Protein AF-A0A7S1WL54-F1 (afdb_monomer_lite)

pLDDT: mean 82.63, std 11.6, range [37.16, 94.81]

Secondary structure (DSSP, 8-state):
-B-SSTTEEEEGGGTEEEEEEEETTEEEEEEEEGGGG--TTT--HHHHHHHHHHHHHHHHHHHHHTT-S--TT-S---SSTTEEEEGGGTEEEEEEE-TTS-EEEEEEEPPPP----

Sequence (117 aa):
KQSGVPNVSWSIGMNCWKVRWQESAAERSRQFIVHRYMEPGGKSYEEADAAALRDAIAFRTSLAREGKLKEAGSGPRSLCKGVDWHSQKKAWRVQVRLHDGKQRTFGTFRPLDDSSE

Organism: Alexandrium catenella (NCBI:txid2925)

Foldseek 3Di:
DDLPDPQWDQDPVQRWIKGWWADPNDIDIDTQRLVVQPDVPDDDSVRSSVVRSVVSVVVVVVCVVVVRHDPPQPADDDPDPQWHQDVVVCWIWGWDQDPVRDIDTPDTGHPPPPPDD

Radius of gyration: 19.45 Å; chains: 1; bounding box: 52×25×52 Å

Structure (mmCIF, N/CA/C/O backbone):
data_AF-A0A7S1WL54-F1
#
_entry.id   AF-A0A7S1WL54-F1
#
loop_
_ato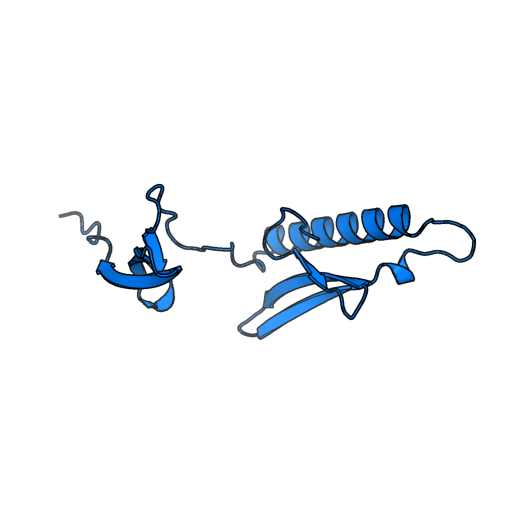m_site.group_PDB
_atom_site.id
_atom_site.type_symbol
_atom_site.label_atom_id
_atom_site.label_alt_id
_atom_site.label_comp_id
_atom_site.label_asym_id
_atom_site.label_entity_id
_atom_site.label_seq_id
_atom_site.pdbx_PDB_ins_code
_atom_site.Cartn_x
_atom_site.Cartn_y
_atom_site.Cartn_z
_atom_site.occupancy
_atom_site.B_iso_or_equiv
_atom_site.auth_seq_id
_atom_site.auth_comp_id
_atom_site.auth_asym_id
_atom_site.auth_atom_id
_atom_site.pdbx_PDB_model_num
ATOM 1 N N . LYS A 1 1 ? -3.272 0.679 -11.994 1.00 79.69 1 LYS A N 1
ATOM 2 C CA . LYS A 1 1 ? -2.562 -0.594 -11.730 1.00 79.69 1 LYS A CA 1
ATOM 3 C C . LYS A 1 1 ? -2.877 -1.051 -10.312 1.00 79.69 1 LYS A C 1
ATOM 5 O O . LYS A 1 1 ? -2.829 -0.220 -9.409 1.00 79.69 1 LYS A O 1
ATOM 10 N N . GLN A 1 2 ? -3.271 -2.308 -10.124 1.00 77.50 2 GLN A N 1
ATOM 11 C CA . GLN A 1 2 ? -3.638 -2.859 -8.816 1.00 77.50 2 GLN A CA 1
ATOM 12 C C . GLN A 1 2 ? -2.677 -3.997 -8.468 1.00 77.50 2 GLN A C 1
ATOM 14 O O . GLN A 1 2 ? -2.343 -4.794 -9.334 1.00 77.50 2 GLN A O 1
ATOM 19 N N . SER A 1 3 ? -2.215 -4.039 -7.219 1.00 80.38 3 SER A N 1
ATOM 20 C CA . SER A 1 3 ? -1.320 -5.090 -6.708 1.00 80.38 3 SER A CA 1
ATOM 21 C C . SER A 1 3 ? -2.076 -6.345 -6.260 1.00 80.38 3 SER A C 1
ATOM 23 O O . SER A 1 3 ? -1.462 -7.385 -6.068 1.00 80.38 3 SER A O 1
ATOM 25 N N . GLY A 1 4 ? -3.382 -6.229 -5.984 1.00 80.75 4 GLY A N 1
ATOM 26 C CA . GLY A 1 4 ? -4.155 -7.250 -5.266 1.00 80.75 4 GLY A CA 1
ATOM 27 C C . GLY A 1 4 ? -3.784 -7.397 -3.780 1.00 80.75 4 GLY A C 1
ATOM 28 O O . GLY A 1 4 ? -4.457 -8.125 -3.056 1.00 80.75 4 GLY A O 1
ATOM 29 N N . VAL A 1 5 ? -2.758 -6.684 -3.297 1.00 81.19 5 VAL A N 1
ATOM 30 C CA . VAL A 1 5 ? -2.236 -6.800 -1.930 1.00 81.19 5 VAL A CA 1
ATOM 31 C C . VAL A 1 5 ? -2.637 -5.571 -1.107 1.00 81.19 5 VAL A C 1
ATOM 33 O O . VAL A 1 5 ? -2.319 -4.440 -1.493 1.00 81.19 5 VAL A O 1
ATOM 36 N N . PRO A 1 6 ? -3.297 -5.753 0.055 1.00 80.81 6 PRO A N 1
ATOM 37 C CA . PRO A 1 6 ? -3.634 -4.651 0.946 1.00 80.81 6 PRO A CA 1
ATOM 38 C C . PRO A 1 6 ? -2.402 -3.832 1.326 1.00 80.81 6 PRO A C 1
ATOM 40 O O . PRO A 1 6 ? -1.332 -4.382 1.592 1.00 80.81 6 PRO A O 1
ATOM 43 N N . ASN A 1 7 ? -2.585 -2.514 1.399 1.00 85.50 7 ASN A N 1
ATOM 44 C CA . ASN A 1 7 ? -1.552 -1.537 1.744 1.00 85.50 7 ASN A CA 1
ATOM 45 C C . ASN A 1 7 ? -0.417 -1.379 0.714 1.00 85.50 7 ASN A C 1
ATOM 47 O O . ASN A 1 7 ? 0.519 -0.628 0.979 1.00 85.50 7 ASN A O 1
ATOM 51 N N . VAL A 1 8 ? -0.519 -2.012 -0.463 1.00 91.06 8 VAL A N 1
ATOM 52 C CA . VAL A 1 8 ? 0.392 -1.824 -1.603 1.00 91.06 8 VAL A CA 1
ATOM 53 C C . VAL A 1 8 ? -0.380 -1.200 -2.763 1.00 91.06 8 VAL A C 1
ATOM 55 O O . VAL A 1 8 ? -1.314 -1.798 -3.287 1.00 91.06 8 VAL A O 1
ATOM 58 N N . SER A 1 9 ? 0.003 -0.002 -3.197 1.00 92.00 9 SER A N 1
ATOM 59 C CA . SER A 1 9 ? -0.697 0.745 -4.253 1.00 92.00 9 SER A CA 1
ATOM 60 C C . SER A 1 9 ? 0.271 1.295 -5.292 1.00 92.00 9 SER A C 1
ATOM 62 O O . SER A 1 9 ? 1.371 1.711 -4.935 1.00 92.00 9 SER A O 1
ATOM 64 N N . TRP A 1 10 ? -0.148 1.363 -6.553 1.00 92.69 10 TRP A N 1
ATOM 65 C CA . TRP A 1 10 ? 0.618 2.040 -7.597 1.00 92.69 10 TRP A CA 1
ATOM 66 C C . TRP A 1 10 ? 0.428 3.559 -7.533 1.00 92.69 10 TRP A C 1
ATOM 68 O O . TRP A 1 10 ? -0.704 4.043 -7.476 1.00 92.69 10 TRP A O 1
ATOM 78 N N . SER A 1 11 ? 1.527 4.308 -7.580 1.00 91.44 11 SER A N 1
ATOM 79 C CA . SER A 1 11 ? 1.546 5.766 -7.688 1.00 91.44 11 SER A CA 1
ATOM 80 C C . SER A 1 11 ? 1.911 6.169 -9.113 1.00 91.44 11 SER A C 1
ATOM 82 O O . SER A 1 11 ? 3.058 6.010 -9.529 1.00 91.44 11 SER A O 1
ATOM 84 N N . ILE A 1 12 ? 0.938 6.712 -9.851 1.00 87.75 12 ILE A N 1
ATOM 85 C CA . ILE A 1 12 ? 1.110 7.093 -11.262 1.00 87.75 12 ILE A CA 1
ATOM 86 C C . ILE A 1 12 ? 2.150 8.211 -11.398 1.00 87.75 12 ILE A C 1
ATOM 88 O O . ILE A 1 12 ? 3.090 8.074 -12.169 1.00 87.75 12 ILE A O 1
ATOM 92 N N . GLY A 1 13 ? 2.039 9.280 -10.601 1.00 88.12 13 GLY A N 1
ATOM 93 C CA . GLY A 1 13 ? 2.916 10.452 -10.732 1.00 88.12 13 GLY A CA 1
ATOM 94 C C . GLY A 1 13 ? 4.398 10.188 -10.445 1.00 88.12 13 GLY A C 1
ATOM 95 O O . GLY A 1 13 ? 5.241 10.973 -10.855 1.00 88.12 13 GLY A O 1
ATOM 96 N N . MET A 1 14 ? 4.727 9.090 -9.758 1.00 84.31 14 MET A N 1
ATOM 97 C CA . MET A 1 14 ? 6.112 8.720 -9.429 1.00 84.31 14 MET A CA 1
ATOM 98 C C . MET A 1 14 ? 6.553 7.407 -10.087 1.00 84.31 14 MET A C 1
ATOM 100 O O . MET A 1 14 ? 7.665 6.955 -9.823 1.00 84.31 14 MET A O 1
ATOM 104 N N . ASN A 1 15 ? 5.685 6.772 -10.886 1.00 91.50 15 ASN A N 1
ATOM 105 C CA . ASN A 1 15 ? 5.892 5.434 -11.449 1.00 91.50 15 ASN A CA 1
ATOM 106 C C . ASN A 1 15 ? 6.479 4.445 -10.426 1.00 91.50 15 ASN A C 1
ATOM 108 O O . ASN A 1 15 ? 7.543 3.854 -10.630 1.00 91.50 15 ASN A O 1
ATOM 112 N N . CYS A 1 16 ? 5.816 4.322 -9.273 1.00 94.06 16 CYS A N 1
ATOM 113 C CA . CYS A 1 16 ? 6.322 3.524 -8.163 1.00 94.06 16 CYS A CA 1
ATOM 114 C C . CYS A 1 16 ? 5.235 2.721 -7.454 1.00 94.06 16 CYS A C 1
ATOM 116 O O . CYS A 1 16 ? 4.075 3.134 -7.360 1.00 94.06 16 CYS A O 1
ATOM 118 N N . TRP A 1 17 ? 5.639 1.591 -6.879 1.00 94.44 17 TRP A N 1
ATOM 119 C CA . TRP A 1 17 ? 4.831 0.887 -5.893 1.00 94.44 17 TRP A CA 1
ATOM 120 C C . TRP A 1 17 ? 5.029 1.539 -4.528 1.00 94.44 17 TRP A C 1
ATOM 122 O O . TRP A 1 17 ? 6.151 1.783 -4.091 1.00 94.44 17 TRP A O 1
ATOM 132 N N . LYS 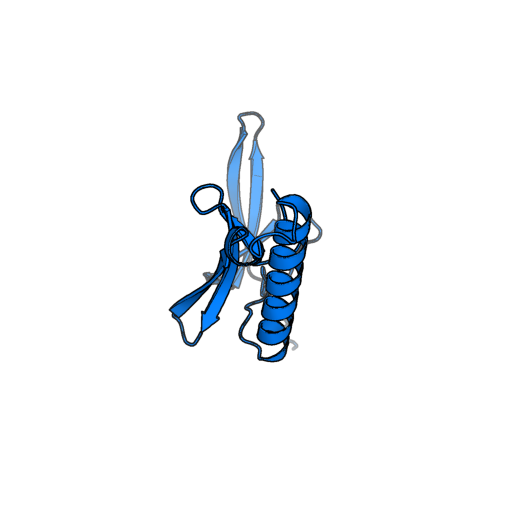A 1 18 ? 3.932 1.852 -3.844 1.00 93.62 18 LYS A N 1
ATOM 133 C CA . LYS A 1 18 ? 3.931 2.479 -2.523 1.00 93.62 18 LYS A CA 1
ATOM 134 C C . LYS A 1 18 ? 3.320 1.523 -1.513 1.00 93.62 18 LYS A C 1
ATOM 136 O O . LYS A 1 18 ? 2.173 1.113 -1.678 1.00 93.62 18 LYS A O 1
ATOM 141 N N . VAL A 1 19 ? 4.067 1.235 -0.452 1.00 93.50 19 VAL A N 1
ATOM 142 C CA . VAL A 1 19 ? 3.588 0.507 0.727 1.00 93.50 19 VAL A CA 1
ATOM 143 C C . VAL A 1 19 ? 3.300 1.520 1.829 1.00 93.50 19 VAL A C 1
ATOM 145 O O . VAL A 1 19 ? 4.139 2.387 2.079 1.00 93.50 19 VAL A O 1
ATOM 148 N N . ARG A 1 20 ? 2.130 1.450 2.470 1.00 90.94 20 ARG A N 1
ATOM 149 C CA . ARG A 1 20 ? 1.761 2.310 3.613 1.00 90.94 20 ARG A CA 1
ATOM 150 C C . ARG A 1 20 ? 1.561 1.474 4.871 1.00 90.94 20 ARG A C 1
ATOM 152 O O . ARG A 1 20 ? 1.032 0.372 4.790 1.00 90.94 20 ARG A O 1
ATOM 159 N N . TRP A 1 21 ? 1.971 1.985 6.024 1.00 90.31 21 TRP A N 1
ATOM 160 C CA . TRP A 1 21 ? 1.757 1.325 7.314 1.00 90.31 21 TRP A CA 1
ATOM 161 C C . TRP A 1 21 ? 1.641 2.346 8.444 1.00 90.31 21 TRP A C 1
ATOM 163 O O . TRP A 1 21 ? 1.892 3.533 8.240 1.00 90.31 21 TRP A O 1
ATOM 173 N N . GLN A 1 22 ? 1.238 1.887 9.628 1.00 85.31 22 GLN A N 1
ATOM 174 C CA . GLN A 1 22 ? 1.209 2.714 10.830 1.00 85.31 22 GLN A CA 1
ATOM 175 C C . GLN A 1 22 ? 2.355 2.310 11.753 1.00 85.31 22 GLN A C 1
ATOM 177 O O . GLN A 1 22 ? 2.576 1.132 12.006 1.00 85.31 22 GLN A O 1
ATOM 182 N N . GLU A 1 23 ? 3.074 3.294 12.269 1.00 84.88 23 GLU A N 1
ATOM 183 C CA . GLU A 1 23 ? 4.133 3.106 13.253 1.00 84.88 23 GLU A CA 1
ATOM 184 C C . GLU A 1 23 ? 3.899 4.110 14.379 1.00 84.88 23 GLU A C 1
ATOM 186 O O . GLU A 1 23 ? 3.943 5.315 14.143 1.00 84.88 23 GLU A O 1
ATOM 191 N N . SER A 1 24 ? 3.577 3.622 15.582 1.00 73.81 24 SER A N 1
ATOM 192 C CA . SER A 1 24 ? 3.404 4.439 16.797 1.00 73.81 24 SER A CA 1
ATOM 193 C C . SER A 1 24 ? 2.588 5.728 16.583 1.00 73.81 24 SER A C 1
ATOM 195 O O . SER A 1 24 ? 3.029 6.816 16.933 1.00 73.81 24 SER A O 1
ATOM 197 N N . ALA A 1 25 ? 1.401 5.592 15.978 1.00 76.81 25 ALA A N 1
ATOM 198 C CA . ALA A 1 25 ? 0.459 6.665 15.612 1.00 76.81 25 ALA A CA 1
ATOM 199 C C . ALA A 1 25 ? 0.813 7.542 14.390 1.00 76.81 25 ALA A C 1
ATOM 201 O O . ALA A 1 25 ? -0.037 8.313 13.947 1.00 76.81 25 ALA A O 1
ATOM 202 N N . ALA A 1 26 ? 1.986 7.380 13.775 1.00 83.00 26 ALA A N 1
ATOM 203 C CA . ALA A 1 26 ? 2.323 8.032 12.511 1.00 83.00 26 ALA A CA 1
ATOM 204 C C . ALA A 1 26 ? 2.021 7.121 11.308 1.00 83.00 26 ALA A C 1
ATOM 206 O O . ALA A 1 26 ? 2.344 5.930 11.315 1.00 83.00 26 ALA A O 1
ATOM 207 N N . GLU A 1 27 ? 1.431 7.674 10.242 1.00 87.50 27 GLU A N 1
ATOM 208 C CA . GLU A 1 27 ? 1.416 6.992 8.943 1.00 87.50 27 GLU A CA 1
ATOM 209 C C . GLU A 1 27 ? 2.816 7.074 8.328 1.00 87.50 27 GLU A C 1
ATOM 211 O O . GLU A 1 27 ? 3.402 8.148 8.175 1.00 87.50 27 GLU A O 1
ATOM 216 N N . ARG A 1 28 ? 3.352 5.919 7.952 1.00 92.06 28 ARG A N 1
ATOM 217 C CA . ARG A 1 28 ? 4.609 5.784 7.231 1.00 92.06 28 ARG A CA 1
ATOM 218 C C . ARG A 1 28 ? 4.344 5.224 5.848 1.00 92.06 28 ARG A C 1
ATOM 220 O O . ARG A 1 28 ? 3.357 4.532 5.592 1.00 92.06 28 ARG A O 1
ATOM 227 N N . SER A 1 29 ? 5.250 5.529 4.929 1.00 92.50 29 SER A N 1
ATOM 228 C CA . SER A 1 29 ? 5.202 4.927 3.608 1.00 92.50 29 SER A CA 1
ATOM 229 C C . SER A 1 29 ? 6.581 4.749 3.007 1.00 92.50 29 SER A C 1
ATOM 231 O O . SER A 1 29 ? 7.494 5.523 3.288 1.00 92.50 29 SER A O 1
ATOM 233 N N . ARG A 1 30 ? 6.710 3.734 2.157 1.00 94.00 30 ARG A N 1
ATOM 234 C CA . ARG A 1 30 ? 7.930 3.404 1.426 1.00 94.00 30 ARG A CA 1
ATOM 235 C C . ARG A 1 30 ? 7.594 3.261 -0.043 1.00 94.00 30 ARG A C 1
ATOM 237 O O . ARG A 1 30 ? 6.551 2.708 -0.393 1.00 94.00 30 ARG A O 1
ATOM 244 N N . GLN A 1 31 ? 8.472 3.794 -0.878 1.00 94.81 31 GLN A N 1
ATOM 245 C CA . GLN A 1 31 ? 8.312 3.822 -2.322 1.00 94.81 31 GLN A CA 1
ATOM 246 C C . GLN A 1 31 ? 9.356 2.923 -2.979 1.00 94.81 31 GLN A C 1
ATOM 248 O O . GLN A 1 31 ? 10.532 2.956 -2.618 1.00 94.81 31 GLN A O 1
ATOM 253 N N . PHE A 1 32 ? 8.903 2.166 -3.966 1.00 93.81 32 PHE A N 1
ATOM 254 C CA . PHE A 1 32 ? 9.678 1.255 -4.794 1.00 93.81 32 PHE A CA 1
ATOM 255 C C . PHE A 1 32 ? 9.559 1.772 -6.229 1.00 93.81 32 PHE A C 1
ATOM 257 O O . PHE A 1 32 ? 8.612 1.458 -6.952 1.00 93.81 32 PHE A O 1
ATOM 264 N N . ILE A 1 33 ? 10.444 2.709 -6.577 1.00 93.56 33 ILE A N 1
ATOM 265 C CA . ILE A 1 33 ? 10.422 3.447 -7.848 1.00 93.56 33 ILE A CA 1
ATOM 266 C C . ILE A 1 33 ? 10.955 2.540 -8.947 1.00 93.56 33 ILE A C 1
ATOM 268 O O . ILE A 1 33 ? 12.109 2.135 -8.864 1.00 93.56 33 ILE A O 1
ATOM 272 N N . VAL A 1 34 ? 10.153 2.268 -9.981 1.00 91.94 34 VAL A N 1
ATOM 273 C CA . VAL A 1 34 ? 10.496 1.305 -11.045 1.00 91.94 34 VAL A CA 1
ATOM 274 C C . VAL A 1 34 ? 11.826 1.640 -11.712 1.00 91.94 34 VAL A C 1
ATOM 276 O O . VAL A 1 34 ? 12.653 0.762 -11.909 1.00 91.94 34 VAL A O 1
ATOM 279 N N . HIS A 1 35 ? 12.103 2.922 -11.946 1.00 88.75 35 HIS A N 1
ATOM 280 C CA . HIS A 1 35 ? 13.368 3.350 -12.543 1.00 88.75 35 HIS A CA 1
ATOM 281 C C . HIS A 1 35 ? 14.604 2.959 -11.709 1.00 88.75 35 HIS A C 1
ATOM 283 O O . HIS A 1 35 ? 15.679 2.769 -12.264 1.00 88.75 35 HIS A O 1
ATOM 289 N N . ARG A 1 36 ? 14.491 2.794 -10.381 1.00 88.94 36 ARG A N 1
ATOM 290 C CA . ARG A 1 36 ? 15.620 2.312 -9.557 1.00 88.94 36 ARG A CA 1
ATOM 291 C C . ARG A 1 36 ? 15.944 0.836 -9.793 1.00 88.94 36 ARG A C 1
AT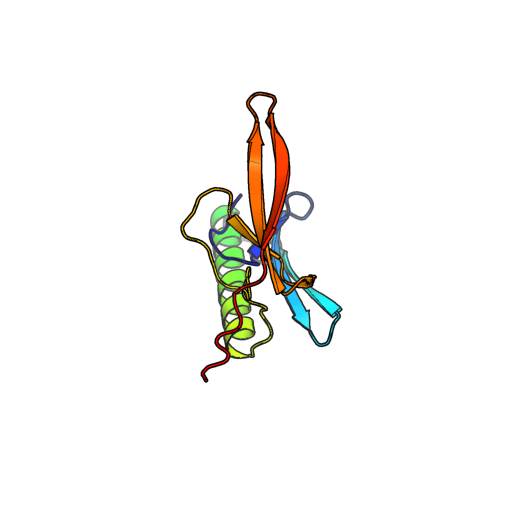OM 293 O O . ARG A 1 36 ? 17.025 0.398 -9.428 1.00 88.94 36 ARG A O 1
ATOM 300 N N . TYR A 1 37 ? 15.012 0.099 -10.388 1.00 86.69 37 TYR A N 1
ATOM 301 C CA . TYR A 1 37 ? 15.169 -1.299 -10.779 1.00 86.69 37 TYR A CA 1
ATOM 302 C C . TYR A 1 37 ? 15.586 -1.451 -12.247 1.00 86.69 37 TYR A C 1
ATOM 304 O O . TYR A 1 37 ? 15.898 -2.560 -12.678 1.00 86.69 37 TYR A O 1
ATOM 312 N N . MET A 1 38 ? 15.603 -0.355 -13.010 1.00 88.00 38 MET A N 1
ATOM 313 C CA . MET A 1 38 ? 16.142 -0.319 -14.365 1.00 88.00 38 MET A CA 1
ATOM 314 C C . MET A 1 38 ? 17.656 -0.120 -14.258 1.00 88.00 38 MET A C 1
ATOM 316 O O . MET A 1 38 ? 18.149 1.001 -14.160 1.00 88.00 38 MET A O 1
ATOM 320 N N . GLU A 1 39 ? 18.395 -1.224 -14.190 1.00 76.12 39 GLU A N 1
ATOM 321 C CA . GLU A 1 39 ? 19.859 -1.194 -14.252 1.00 76.12 39 GLU A CA 1
ATOM 322 C C . GLU A 1 39 ? 20.320 -0.666 -15.624 1.00 76.12 39 GLU A C 1
ATOM 324 O O . GLU A 1 39 ? 19.688 -0.998 -16.636 1.00 76.12 39 GLU A O 1
ATOM 329 N N . PRO A 1 40 ? 21.415 0.120 -15.699 1.00 66.75 40 PRO A N 1
ATOM 330 C CA . PRO A 1 40 ? 21.951 0.588 -16.973 1.00 66.75 40 PRO A CA 1
ATOM 331 C C . PRO A 1 40 ? 22.350 -0.612 -17.846 1.00 66.75 40 PRO A C 1
ATOM 333 O O . PRO A 1 40 ? 23.339 -1.285 -17.571 1.00 66.75 40 PRO A O 1
ATOM 336 N N . GLY A 1 41 ? 21.556 -0.887 -18.885 1.00 69.31 41 GLY A N 1
ATOM 337 C CA . GLY A 1 41 ? 21.816 -1.936 -19.879 1.00 69.31 41 GLY A CA 1
ATOM 338 C C . GLY A 1 41 ? 21.178 -3.307 -19.622 1.00 69.31 41 GLY A C 1
ATOM 339 O O . GLY A 1 41 ? 21.470 -4.227 -20.378 1.00 69.31 41 GLY A O 1
ATOM 340 N N . GLY A 1 42 ? 20.333 -3.471 -18.595 1.00 70.50 42 GLY A N 1
ATOM 341 C CA . GLY A 1 42 ? 19.883 -4.807 -18.173 1.00 70.50 42 GLY A CA 1
ATOM 342 C C . GLY A 1 42 ? 18.387 -5.083 -18.291 1.00 70.50 42 GLY A C 1
ATOM 343 O O . GLY A 1 42 ? 17.981 -6.019 -18.970 1.00 70.50 42 GLY A O 1
ATOM 344 N N . LYS A 1 43 ? 17.555 -4.309 -17.589 1.00 75.44 43 LYS A N 1
ATOM 345 C CA . LYS A 1 43 ? 16.147 -4.676 -17.365 1.00 75.44 43 LYS A CA 1
ATOM 346 C C . LYS A 1 43 ? 15.205 -3.792 -18.164 1.00 75.44 43 LYS A C 1
ATOM 348 O O . LYS A 1 43 ? 15.273 -2.563 -18.088 1.00 75.44 43 LYS A O 1
ATOM 353 N N . SER A 1 44 ? 14.293 -4.432 -18.887 1.00 87.62 44 SER A N 1
ATOM 354 C CA . SER A 1 44 ? 13.143 -3.761 -19.482 1.00 87.62 44 SER A CA 1
ATOM 355 C C . SER A 1 44 ? 12.280 -3.116 -18.392 1.00 87.62 44 SER A C 1
ATOM 357 O O . SER A 1 44 ? 12.329 -3.482 -17.213 1.00 87.62 44 SER A O 1
ATOM 359 N N . TYR A 1 45 ? 11.458 -2.141 -18.779 1.00 87.94 45 TYR A N 1
ATOM 360 C CA . TYR A 1 45 ? 10.538 -1.488 -17.846 1.00 87.94 45 TYR A CA 1
ATOM 361 C C . TYR A 1 45 ? 9.620 -2.498 -17.138 1.00 87.94 45 TYR A C 1
ATOM 363 O O . TYR A 1 45 ? 9.356 -2.363 -15.946 1.00 87.94 45 TYR A O 1
ATOM 371 N N . GLU A 1 46 ? 9.156 -3.520 -17.859 1.00 89.62 46 GLU A N 1
ATOM 372 C CA . GLU A 1 46 ? 8.266 -4.549 -17.322 1.00 89.62 46 GLU A CA 1
ATOM 373 C C . GLU A 1 46 ? 8.960 -5.412 -16.260 1.00 89.62 46 GLU A C 1
ATOM 375 O O . GLU A 1 46 ? 8.406 -5.643 -15.186 1.00 89.62 46 GLU A O 1
ATOM 380 N N . GLU A 1 47 ? 10.212 -5.807 -16.495 1.00 90.44 47 GLU A N 1
ATOM 381 C CA . GLU A 1 47 ? 11.006 -6.550 -15.512 1.00 90.44 47 GLU A CA 1
ATOM 382 C C . GLU A 1 47 ? 11.316 -5.711 -14.271 1.00 90.44 47 GLU A C 1
ATOM 384 O O . GLU A 1 47 ? 11.235 -6.206 -13.143 1.00 90.44 47 GLU A O 1
ATOM 389 N N . ALA A 1 48 ? 11.649 -4.435 -14.470 1.00 91.56 48 ALA A N 1
ATOM 390 C CA . ALA A 1 48 ? 11.896 -3.495 -13.388 1.00 91.56 48 ALA A CA 1
ATOM 391 C C . ALA A 1 48 ? 10.631 -3.254 -12.551 1.00 91.56 48 ALA A C 1
ATOM 393 O O . ALA A 1 48 ? 10.693 -3.185 -11.322 1.00 91.56 48 ALA A O 1
ATOM 394 N N . ASP A 1 49 ? 9.467 -3.178 -13.193 1.00 91.50 49 ASP A N 1
ATOM 395 C CA . ASP A 1 49 ? 8.185 -3.053 -12.515 1.00 91.50 49 ASP A CA 1
ATOM 396 C C . ASP A 1 49 ? 7.813 -4.314 -11.727 1.00 91.50 49 ASP A C 1
ATOM 398 O O . ASP A 1 49 ? 7.423 -4.213 -10.560 1.00 91.50 49 ASP A O 1
ATOM 402 N N . ALA A 1 50 ? 7.985 -5.495 -12.321 1.00 91.12 50 ALA A N 1
ATOM 403 C CA . ALA A 1 50 ? 7.756 -6.764 -11.642 1.00 91.12 50 ALA A CA 1
ATOM 404 C C . ALA A 1 50 ? 8.713 -6.948 -10.452 1.00 91.12 50 ALA A C 1
ATOM 406 O O . ALA A 1 50 ? 8.316 -7.456 -9.401 1.00 91.12 50 ALA A O 1
ATOM 407 N N . ALA A 1 51 ? 9.973 -6.517 -10.577 1.00 92.50 51 ALA A N 1
ATOM 408 C CA . ALA A 1 51 ? 10.933 -6.498 -9.473 1.00 92.50 51 ALA A CA 1
ATOM 409 C C . ALA A 1 51 ? 10.496 -5.537 -8.356 1.00 92.50 51 ALA A C 1
ATOM 411 O O . ALA A 1 51 ? 10.422 -5.942 -7.196 1.00 92.50 51 ALA A O 1
ATOM 412 N N . ALA A 1 52 ? 10.107 -4.309 -8.704 1.00 93.94 52 ALA A N 1
ATOM 413 C CA . ALA A 1 52 ? 9.619 -3.326 -7.742 1.00 93.94 52 ALA A CA 1
ATOM 414 C C . ALA A 1 52 ? 8.355 -3.804 -7.002 1.00 93.94 52 ALA A C 1
ATOM 416 O O . ALA A 1 52 ? 8.220 -3.578 -5.797 1.00 93.94 52 ALA A O 1
ATOM 417 N N . LEU A 1 53 ? 7.436 -4.490 -7.694 1.00 93.38 53 LEU A N 1
ATOM 418 C CA . LEU A 1 53 ? 6.249 -5.081 -7.076 1.00 93.38 53 LEU A CA 1
ATOM 419 C C . LEU A 1 53 ? 6.620 -6.206 -6.102 1.00 93.38 53 LEU A C 1
ATOM 421 O O . LEU A 1 53 ? 6.099 -6.237 -4.986 1.00 93.38 53 LEU A O 1
ATOM 425 N N . ARG A 1 54 ? 7.525 -7.113 -6.496 1.00 93.31 54 ARG A N 1
ATOM 426 C CA . ARG A 1 54 ? 7.992 -8.209 -5.631 1.00 93.31 54 ARG A CA 1
ATOM 427 C C . ARG A 1 54 ? 8.616 -7.678 -4.343 1.00 93.31 54 ARG A C 1
ATOM 429 O O . ARG A 1 54 ? 8.230 -8.125 -3.264 1.00 93.31 54 ARG A O 1
ATOM 436 N N . ASP A 1 55 ? 9.483 -6.676 -4.441 1.00 94.06 55 ASP A N 1
ATOM 437 C CA . ASP A 1 55 ? 10.108 -6.047 -3.275 1.00 94.06 55 ASP A CA 1
ATOM 438 C C . ASP A 1 55 ? 9.088 -5.343 -2.375 1.00 94.06 55 ASP A C 1
ATOM 440 O O . ASP A 1 55 ? 9.144 -5.463 -1.149 1.00 94.06 55 ASP A O 1
ATOM 444 N N . ALA A 1 56 ? 8.108 -4.652 -2.965 1.00 93.88 56 ALA A N 1
ATOM 445 C CA . ALA A 1 56 ? 7.030 -4.025 -2.209 1.00 93.88 56 ALA A CA 1
ATOM 446 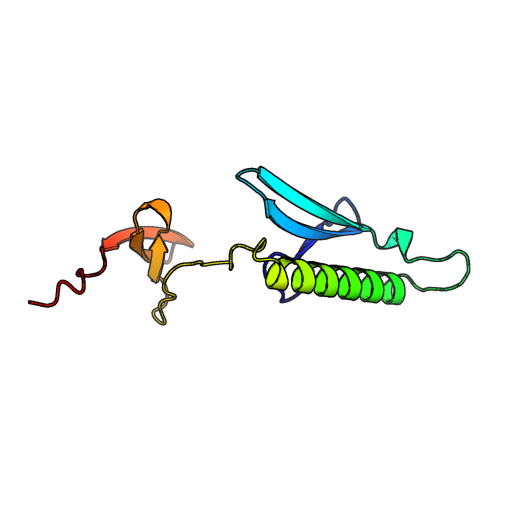C C . ALA A 1 56 ? 6.200 -5.061 -1.426 1.00 93.88 56 ALA A C 1
ATOM 448 O O . ALA A 1 56 ? 5.865 -4.836 -0.260 1.00 93.88 56 ALA A O 1
ATOM 449 N N . ILE A 1 57 ? 5.893 -6.212 -2.035 1.00 92.00 57 ILE A N 1
ATOM 450 C CA . ILE A 1 57 ? 5.165 -7.316 -1.389 1.00 92.00 57 ILE A CA 1
ATOM 451 C C . ILE A 1 57 ? 6.014 -7.973 -0.293 1.00 92.00 57 ILE A C 1
ATOM 453 O O . ILE A 1 57 ? 5.505 -8.242 0.801 1.00 92.00 57 ILE A O 1
ATOM 457 N N . ALA A 1 58 ? 7.305 -8.199 -0.543 1.00 93.56 58 ALA A N 1
ATOM 458 C CA . ALA A 1 58 ? 8.227 -8.753 0.445 1.00 93.56 58 ALA A CA 1
ATOM 459 C C . ALA A 1 58 ? 8.348 -7.833 1.670 1.00 93.56 58 ALA A C 1
ATOM 461 O O . ALA A 1 58 ? 8.194 -8.283 2.806 1.00 93.56 58 ALA A O 1
ATOM 462 N N . PHE A 1 59 ? 8.504 -6.525 1.449 1.00 94.06 59 PHE A N 1
ATOM 463 C CA . PHE A 1 59 ? 8.549 -5.526 2.517 1.00 94.06 59 PHE A CA 1
ATOM 464 C C . PHE A 1 59 ? 7.224 -5.423 3.285 1.00 94.06 59 PHE A C 1
ATOM 466 O O . PHE A 1 59 ? 7.206 -5.328 4.509 1.00 94.06 59 PHE A O 1
ATOM 473 N N . ARG A 1 60 ? 6.078 -5.509 2.599 1.00 91.62 60 ARG A N 1
ATOM 474 C CA . ARG A 1 60 ? 4.770 -5.630 3.264 1.00 91.62 60 ARG A CA 1
ATOM 475 C C . ARG A 1 60 ? 4.740 -6.872 4.159 1.00 91.62 60 ARG A C 1
ATOM 477 O O . ARG A 1 60 ? 4.226 -6.816 5.270 1.00 91.62 60 ARG A O 1
ATOM 484 N N . THR A 1 61 ? 5.279 -7.995 3.697 1.00 89.75 61 THR A N 1
ATOM 485 C CA . THR A 1 61 ? 5.296 -9.249 4.463 1.00 89.75 61 THR A CA 1
ATOM 486 C C . THR A 1 61 ? 6.167 -9.141 5.716 1.00 89.75 61 THR A C 1
ATOM 488 O O . THR A 1 61 ? 5.746 -9.603 6.776 1.00 89.75 61 THR A O 1
ATOM 491 N N . SER A 1 62 ? 7.318 -8.459 5.649 1.00 91.69 62 SER A N 1
ATOM 492 C CA . SER A 1 62 ? 8.129 -8.191 6.845 1.00 91.69 62 SER A CA 1
ATOM 493 C C . SER A 1 62 ? 7.385 -7.299 7.844 1.00 91.69 62 SER A C 1
ATOM 495 O O . SER A 1 62 ? 7.304 -7.640 9.020 1.00 91.69 62 SER A O 1
ATOM 497 N N . LEU A 1 63 ? 6.719 -6.237 7.373 1.00 90.25 63 LEU A N 1
ATOM 498 C CA . LEU A 1 63 ? 5.899 -5.372 8.231 1.00 90.25 63 LEU A CA 1
ATOM 499 C C . LEU A 1 63 ? 4.706 -6.108 8.867 1.00 90.25 63 LEU A C 1
ATOM 501 O O . LEU A 1 63 ? 4.316 -5.776 9.987 1.00 90.25 63 LEU A O 1
ATOM 505 N N . ALA A 1 64 ? 4.118 -7.090 8.171 1.00 86.69 64 ALA A N 1
ATOM 506 C CA . ALA A 1 64 ? 3.066 -7.945 8.727 1.00 86.69 64 ALA A CA 1
ATOM 507 C C . ALA A 1 64 ? 3.607 -8.788 9.887 1.00 86.69 64 ALA A C 1
ATOM 509 O O . ALA A 1 64 ? 2.996 -8.838 10.950 1.00 86.69 64 ALA A O 1
ATOM 510 N N . ARG A 1 65 ? 4.781 -9.402 9.694 1.00 85.62 65 ARG A N 1
ATOM 511 C CA . ARG A 1 65 ? 5.453 -10.215 10.713 1.00 85.62 65 ARG A CA 1
ATOM 512 C C . ARG A 1 65 ? 5.882 -9.389 11.929 1.00 85.62 65 ARG A C 1
ATOM 514 O O . ARG A 1 65 ? 5.832 -9.887 13.044 1.00 85.62 65 ARG A O 1
ATOM 521 N N . GLU A 1 66 ? 6.266 -8.133 11.718 1.00 84.44 66 GLU A N 1
ATOM 522 C CA . GLU A 1 66 ? 6.602 -7.175 12.780 1.00 84.44 66 GLU A CA 1
ATOM 523 C C . GLU A 1 66 ? 5.368 -6.598 13.504 1.00 84.44 66 GLU A C 1
ATOM 525 O O . GLU A 1 66 ? 5.524 -5.828 14.447 1.00 84.44 66 GLU A O 1
ATOM 530 N N . GLY A 1 67 ? 4.142 -6.906 13.059 1.00 82.25 67 GLY A N 1
ATOM 531 C CA . GLY A 1 67 ? 2.909 -6.359 13.641 1.00 82.25 67 GLY A CA 1
ATOM 532 C C . GLY A 1 67 ? 2.660 -4.874 13.335 1.00 82.25 67 GLY A C 1
ATOM 533 O O . GLY A 1 67 ? 1.774 -4.258 13.922 1.00 82.25 67 GLY A O 1
ATOM 534 N N . LYS A 1 68 ? 3.417 -4.281 12.402 1.00 80.44 68 LYS A N 1
ATOM 535 C CA . LYS A 1 68 ? 3.306 -2.860 12.009 1.00 80.44 68 LYS A CA 1
ATOM 536 C C . LYS A 1 68 ? 2.220 -2.605 10.967 1.00 80.44 68 LYS A C 1
ATOM 538 O O . LYS A 1 68 ? 1.822 -1.464 10.722 1.00 80.44 68 LYS A O 1
ATOM 543 N N . LEU A 1 69 ? 1.728 -3.657 10.319 1.00 76.62 69 LEU A N 1
ATOM 544 C CA . LEU A 1 69 ? 0.554 -3.541 9.470 1.00 76.62 69 LEU A CA 1
ATOM 545 C C . LEU A 1 69 ? -0.693 -3.696 10.313 1.00 76.62 69 LEU A C 1
ATOM 547 O O . LEU A 1 69 ? -1.035 -4.786 10.761 1.00 76.62 69 LEU A O 1
ATOM 551 N N . LYS A 1 70 ? -1.433 -2.597 10.429 1.00 65.31 70 LYS A N 1
ATOM 552 C CA . LYS A 1 70 ? -2.845 -2.693 10.753 1.00 65.31 70 LYS A CA 1
ATOM 553 C C .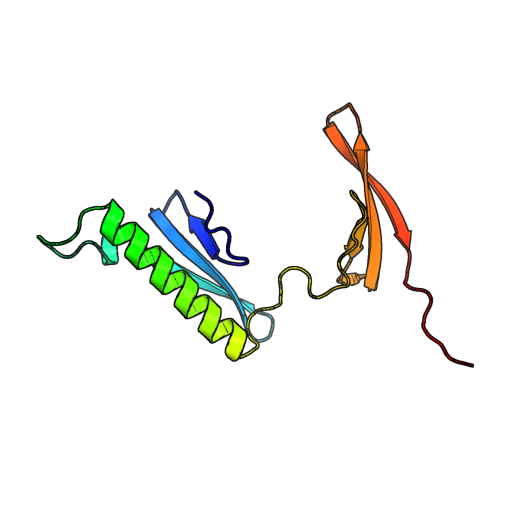 LYS A 1 70 ? -3.503 -3.441 9.599 1.00 65.31 70 LYS A C 1
ATOM 555 O O . LYS A 1 70 ? -3.461 -2.971 8.456 1.00 65.31 70 LYS A O 1
ATOM 560 N N . GLU A 1 71 ? -4.040 -4.627 9.870 1.00 57.38 71 GLU A N 1
ATOM 561 C CA . GLU A 1 71 ? -4.838 -5.333 8.877 1.00 57.38 71 GLU A CA 1
ATOM 562 C C . GLU A 1 71 ? -5.904 -4.369 8.350 1.00 57.38 71 GLU A C 1
ATOM 564 O O . GLU A 1 71 ? -6.564 -3.663 9.123 1.00 57.38 71 GLU A O 1
ATOM 569 N N . ALA A 1 72 ? -6.008 -4.264 7.024 1.00 54.94 72 ALA A N 1
ATOM 570 C CA . ALA A 1 72 ? -7.037 -3.453 6.399 1.00 54.94 72 ALA A CA 1
ATOM 571 C C . ALA A 1 72 ? -8.390 -4.055 6.804 1.00 54.94 72 ALA A C 1
ATOM 573 O O . ALA A 1 72 ? -8.789 -5.101 6.301 1.00 54.94 72 ALA A O 1
ATOM 574 N N . GLY A 1 73 ? -9.033 -3.417 7.783 1.00 54.38 73 GLY A N 1
ATOM 575 C CA . GLY A 1 73 ? -10.199 -3.957 8.472 1.00 54.38 73 GLY A CA 1
ATOM 576 C C . GLY A 1 73 ? -9.836 -4.781 9.705 1.00 54.38 73 GLY A C 1
ATOM 577 O O . GLY A 1 73 ? -10.220 -5.940 9.783 1.00 54.38 73 GLY A O 1
ATOM 578 N N . SER A 1 74 ? -9.166 -4.176 10.697 1.00 53.22 74 SER A N 1
ATOM 579 C CA . SER A 1 74 ? -8.955 -4.739 12.049 1.00 53.22 74 SER A CA 1
ATOM 580 C C . SER A 1 74 ? -10.261 -4.872 12.857 1.00 53.22 74 SER A C 1
ATOM 582 O O . SER A 1 74 ? -10.307 -4.623 14.060 1.00 53.22 74 SER A O 1
ATOM 584 N N . GLY A 1 75 ? -11.355 -5.125 12.162 1.00 61.31 75 GLY A N 1
ATOM 585 C CA . GLY A 1 75 ? -12.691 -5.230 12.680 1.00 61.31 75 GLY A CA 1
ATOM 586 C C . GLY A 1 75 ? -13.379 -6.416 12.031 1.00 61.31 75 GLY A C 1
ATOM 587 O O . GLY A 1 75 ? -12.981 -6.829 10.939 1.00 61.31 75 GLY A O 1
ATOM 588 N N . PRO A 1 76 ? -14.413 -6.951 12.682 1.00 70.00 76 PRO A N 1
ATOM 589 C CA . PRO A 1 76 ? -15.270 -7.964 12.095 1.00 70.00 76 PRO A CA 1
ATOM 590 C C . PRO A 1 76 ? -15.611 -7.645 10.628 1.00 70.00 76 PRO A C 1
ATOM 592 O O . PRO A 1 76 ? -16.024 -6.533 10.294 1.00 70.00 76 PRO A O 1
ATOM 595 N N . ARG A 1 77 ? -15.407 -8.608 9.725 1.00 72.31 77 ARG A N 1
ATOM 596 C CA . ARG A 1 77 ? -15.843 -8.485 8.328 1.00 72.31 77 ARG A CA 1
ATOM 597 C C . ARG A 1 77 ? -17.241 -9.072 8.209 1.00 72.31 77 ARG A C 1
ATOM 599 O O . ARG A 1 77 ? -17.458 -10.210 8.609 1.00 72.31 77 ARG A O 1
ATOM 606 N N . SER A 1 78 ? -18.181 -8.299 7.670 1.00 75.38 78 SER A N 1
ATOM 607 C CA . SER A 1 78 ? -19.509 -8.826 7.364 1.00 75.38 78 SER A CA 1
ATOM 608 C C . SER A 1 78 ? -19.465 -9.576 6.039 1.00 75.38 78 SER A C 1
ATOM 610 O O . SER A 1 78 ? -18.802 -9.140 5.097 1.00 75.38 78 SER A O 1
ATOM 612 N N . LEU A 1 79 ? -20.206 -10.678 5.952 1.00 79.88 79 LEU A N 1
ATOM 613 C CA . LEU A 1 79 ? -20.499 -11.343 4.681 1.00 79.88 79 LEU A CA 1
ATOM 614 C C . LEU A 1 79 ? -21.634 -10.635 3.918 1.00 79.88 79 LEU A C 1
ATOM 616 O O . LEU A 1 79 ? -21.849 -10.900 2.737 1.00 79.88 79 LEU A O 1
ATOM 620 N N . CYS A 1 80 ? -22.353 -9.715 4.569 1.00 75.56 80 CYS A N 1
ATOM 621 C CA . CYS A 1 80 ? -23.478 -9.003 3.980 1.00 75.56 80 CYS A CA 1
ATOM 622 C C . CYS A 1 80 ? -23.006 -7.788 3.174 1.00 75.56 80 CYS A C 1
ATOM 624 O O . CYS A 1 80 ? -22.293 -6.911 3.669 1.00 75.56 80 CYS A O 1
ATOM 626 N N . LYS A 1 81 ? -23.462 -7.696 1.920 1.00 78.31 81 LYS A N 1
ATOM 627 C CA . LYS A 1 81 ? -23.190 -6.543 1.056 1.00 78.31 81 LYS A CA 1
ATOM 628 C C . LYS A 1 81 ? -23.766 -5.272 1.683 1.00 78.31 81 LYS A C 1
ATOM 630 O O . LYS A 1 81 ? -24.947 -5.218 2.009 1.00 78.31 81 LYS A O 1
ATOM 635 N N . GLY A 1 82 ? -22.932 -4.242 1.797 1.00 84.38 82 GLY A N 1
ATOM 636 C CA . GLY A 1 82 ? -23.329 -2.973 2.402 1.00 84.38 82 GLY A CA 1
ATOM 637 C C . GLY A 1 82 ? -23.231 -2.951 3.926 1.00 84.38 82 GLY A C 1
ATOM 638 O O . GLY A 1 82 ? -23.749 -2.026 4.532 1.00 84.38 82 GLY A O 1
ATOM 639 N N . VAL A 1 83 ? -22.578 -3.930 4.557 1.00 86.25 83 VAL A N 1
ATOM 640 C CA . VAL A 1 83 ? -22.311 -3.907 5.999 1.00 86.25 83 VAL A CA 1
ATOM 641 C C . VAL A 1 83 ? -20.804 -3.906 6.245 1.00 86.25 83 VAL A C 1
ATOM 643 O O . VAL A 1 83 ? -20.097 -4.814 5.812 1.00 86.25 83 VAL A O 1
ATOM 646 N N . ASP A 1 84 ? -20.297 -2.891 6.941 1.00 85.88 84 ASP A N 1
ATOM 647 C CA . ASP A 1 84 ? -18.875 -2.743 7.267 1.00 85.88 84 ASP A CA 1
ATOM 648 C C . ASP A 1 84 ? -18.657 -2.417 8.748 1.00 85.88 84 ASP A C 1
ATOM 650 O O . ASP A 1 84 ? -19.541 -1.898 9.428 1.00 85.88 84 ASP A O 1
ATOM 654 N N . TRP A 1 85 ? -17.480 -2.739 9.284 1.00 85.62 85 TRP A N 1
ATOM 655 C CA . TRP A 1 85 ? -17.146 -2.399 10.664 1.00 85.62 85 TRP A CA 1
ATOM 656 C C . TRP A 1 85 ? -16.625 -0.967 10.789 1.00 85.62 85 TRP A C 1
ATOM 658 O O . TRP A 1 85 ? -15.542 -0.615 10.315 1.00 85.62 85 TRP A O 1
ATOM 668 N N . HIS A 1 86 ? -17.352 -0.147 11.540 1.00 84.50 86 HIS A N 1
ATOM 669 C CA . HIS A 1 86 ? -16.942 1.191 11.928 1.00 84.50 86 HIS A CA 1
ATOM 670 C C . HIS A 1 86 ? -15.995 1.141 13.134 1.00 84.50 86 HIS A C 1
ATOM 672 O O . HIS A 1 86 ? -16.413 1.273 14.283 1.00 84.50 86 HIS A O 1
ATOM 678 N N . SER A 1 87 ? -14.691 1.062 12.866 1.00 75.44 87 SER A N 1
ATOM 679 C CA . SER A 1 87 ? -13.637 0.932 13.889 1.00 75.44 87 SER A CA 1
ATOM 680 C C . SER A 1 87 ? -13.693 1.974 15.017 1.00 75.44 87 SER A C 1
ATOM 682 O O . SER A 1 87 ? -13.579 1.607 16.181 1.00 75.44 87 SER A O 1
ATOM 684 N N . GLN A 1 88 ? -13.926 3.254 14.702 1.00 76.69 88 GLN A N 1
ATOM 685 C CA . GLN A 1 88 ? -14.007 4.321 15.716 1.00 76.69 88 GLN A CA 1
ATOM 686 C C . GLN A 1 88 ? -15.199 4.171 16.673 1.00 76.69 88 GLN A C 1
ATOM 688 O O . GLN A 1 88 ? -15.069 4.456 17.857 1.00 76.69 88 GLN A O 1
ATOM 693 N N . LYS A 1 89 ? -16.360 3.729 16.170 1.00 79.50 89 LYS A N 1
ATOM 694 C CA . LYS A 1 89 ? -17.579 3.553 16.975 1.00 79.50 89 LYS A CA 1
ATOM 695 C C . LYS A 1 89 ? -17.705 2.148 17.562 1.00 79.50 89 LYS A C 1
ATOM 697 O O . LYS A 1 89 ? -18.671 1.897 18.276 1.00 79.50 89 LYS A O 1
ATOM 702 N N . LYS A 1 90 ? -16.764 1.254 17.227 1.00 83.12 90 LYS A N 1
ATOM 703 C CA . LYS A 1 90 ? -16.820 -0.187 17.504 1.00 83.12 90 LYS A CA 1
ATOM 704 C C . LYS A 1 90 ? -18.213 -0.764 17.196 1.00 83.12 90 LYS A C 1
ATOM 706 O O . LYS A 1 90 ? -18.843 -1.384 18.044 1.00 83.12 90 LYS A O 1
ATOM 711 N N . ALA A 1 91 ? -18.722 -0.477 15.998 1.00 87.25 91 ALA A N 1
ATOM 712 C CA . ALA A 1 91 ? -20.082 -0.818 15.591 1.00 87.25 91 ALA A CA 1
ATOM 713 C C . ALA A 1 91 ? -20.129 -1.236 14.121 1.00 87.25 91 ALA A C 1
ATOM 715 O O . ALA A 1 91 ? -19.363 -0.733 13.302 1.00 87.25 91 ALA A O 1
ATOM 716 N N . TRP A 1 92 ? -21.072 -2.097 13.765 1.00 87.88 92 TRP A N 1
ATOM 717 C CA . TRP A 1 92 ? -21.447 -2.361 12.383 1.00 87.88 92 TRP A CA 1
ATOM 718 C C . TRP A 1 92 ? -22.120 -1.136 11.773 1.00 87.88 92 TRP A C 1
ATOM 720 O O . TRP A 1 92 ? -22.932 -0.481 12.417 1.00 87.88 92 TRP A O 1
ATOM 730 N N . ARG A 1 93 ? -21.798 -0.815 10.526 1.00 89.00 93 ARG A N 1
ATOM 731 C CA . ARG A 1 93 ? -22.389 0.265 9.742 1.00 89.00 93 ARG A CA 1
ATOM 732 C C . ARG A 1 93 ? -23.093 -0.345 8.545 1.00 89.00 93 ARG A C 1
ATOM 734 O O . ARG A 1 93 ? -22.500 -1.148 7.836 1.00 89.00 93 ARG A O 1
ATOM 741 N N . VAL A 1 94 ? -24.337 0.062 8.314 1.00 90.81 94 VAL A N 1
ATOM 742 C CA . VAL A 1 94 ? -25.102 -0.362 7.137 1.00 90.81 94 VAL A CA 1
ATOM 743 C C . VAL A 1 94 ? -25.137 0.779 6.131 1.00 90.81 94 VAL A C 1
ATOM 745 O O . VAL A 1 94 ? -25.639 1.869 6.417 1.00 90.81 94 VAL A O 1
ATOM 748 N N . GLN A 1 95 ? -24.587 0.527 4.951 1.00 88.81 95 GLN A N 1
ATOM 749 C CA . GLN A 1 95 ? -24.516 1.440 3.827 1.00 88.81 95 GLN A CA 1
ATOM 750 C C . GLN A 1 95 ? -25.154 0.806 2.595 1.00 88.81 95 GLN A C 1
ATOM 752 O O . GLN A 1 95 ? -24.728 -0.244 2.121 1.00 88.81 95 GLN A O 1
ATOM 757 N N . VAL A 1 96 ? -26.148 1.485 2.030 1.00 87.06 96 VAL A N 1
ATOM 758 C CA . VAL A 1 96 ? -26.799 1.051 0.791 1.00 87.06 96 VAL A CA 1
ATOM 759 C C . VAL A 1 96 ? -26.464 2.049 -0.304 1.00 87.06 96 VAL A C 1
ATOM 761 O O . VAL A 1 96 ? -26.459 3.266 -0.085 1.00 87.06 96 VAL A O 1
ATOM 764 N N . ARG A 1 97 ? -26.162 1.526 -1.491 1.00 85.31 97 ARG A N 1
ATOM 765 C CA . ARG A 1 97 ? -26.030 2.331 -2.702 1.00 85.31 97 ARG A CA 1
ATOM 766 C C . ARG A 1 97 ? -27.405 2.445 -3.351 1.00 85.31 97 ARG A C 1
ATOM 768 O O . ARG A 1 97 ? -28.009 1.431 -3.685 1.00 85.31 97 ARG A O 1
ATOM 775 N N . LEU A 1 98 ? -27.888 3.671 -3.486 1.00 83.62 98 LEU A N 1
ATOM 776 C CA . LEU A 1 98 ? -29.149 3.984 -4.144 1.00 83.62 98 LEU A CA 1
ATOM 777 C C . LEU A 1 98 ? -28.970 3.999 -5.670 1.00 83.62 98 LEU A C 1
ATOM 779 O O . LEU A 1 98 ? -27.851 4.101 -6.178 1.00 83.62 98 LEU A O 1
ATOM 783 N N . HIS A 1 99 ? -30.084 3.922 -6.402 1.00 81.44 99 HIS A N 1
ATOM 784 C CA . HIS A 1 99 ? -30.094 3.961 -7.870 1.00 81.44 99 HIS A CA 1
ATOM 785 C C . HIS A 1 99 ? -29.511 5.256 -8.457 1.00 81.44 99 HIS A C 1
ATOM 787 O O . HIS A 1 99 ? -28.993 5.234 -9.567 1.00 81.44 99 HIS A O 1
ATOM 793 N N . ASP A 1 100 ? -29.527 6.358 -7.703 1.00 87.25 100 ASP A N 1
ATOM 794 C CA . ASP A 1 100 ? -28.907 7.635 -8.083 1.00 87.25 100 ASP A CA 1
ATOM 795 C C . ASP A 1 100 ? -27.370 7.642 -7.919 1.00 87.25 100 ASP A C 1
ATOM 797 O O . ASP A 1 100 ? -26.726 8.681 -8.061 1.00 87.25 100 ASP A O 1
ATOM 801 N N . GLY A 1 101 ? -26.775 6.492 -7.579 1.00 81.94 101 GLY A N 1
ATOM 802 C CA . GLY A 1 101 ? -25.343 6.321 -7.350 1.00 81.94 101 GLY A CA 1
ATOM 803 C C . GLY A 1 101 ? -24.867 6.800 -5.977 1.00 81.94 101 GLY A C 1
ATOM 804 O O . GLY A 1 101 ? -23.711 6.553 -5.620 1.00 81.94 101 GLY A O 1
ATOM 805 N N . LYS A 1 102 ? -25.727 7.438 -5.171 1.00 82.69 102 LYS A N 1
ATOM 806 C CA . LYS A 1 102 ? -25.351 7.925 -3.841 1.00 82.69 102 LYS A CA 1
ATOM 807 C C . LYS A 1 102 ? -25.316 6.781 -2.838 1.00 82.69 102 LYS A C 1
ATOM 809 O O . LYS A 1 102 ? -26.127 5.856 -2.860 1.00 82.69 102 LYS A O 1
ATOM 814 N N . GLN A 1 103 ? -24.374 6.868 -1.908 1.00 83.12 103 GLN A N 1
ATOM 815 C CA . GLN A 1 103 ? -24.270 5.947 -0.784 1.00 83.12 103 GLN A CA 1
ATOM 816 C C . GLN A 1 103 ? -24.901 6.597 0.442 1.00 83.12 103 GLN A C 1
ATOM 818 O O . GLN A 1 103 ? -24.494 7.688 0.843 1.00 83.12 103 GLN A O 1
ATOM 823 N N . ARG A 1 104 ? -25.899 5.942 1.040 1.00 85.12 104 ARG A N 1
ATOM 824 C CA . ARG A 1 104 ? -26.508 6.392 2.297 1.00 85.12 104 ARG A CA 1
ATOM 825 C C . ARG A 1 104 ? -26.186 5.424 3.419 1.00 85.12 104 ARG A C 1
ATOM 827 O O . ARG A 1 104 ? -26.233 4.211 3.235 1.00 85.12 104 ARG A O 1
ATOM 834 N N . THR A 1 105 ? -25.874 5.984 4.582 1.00 86.62 105 THR A N 1
ATOM 835 C CA . THR A 1 105 ? -25.719 5.221 5.821 1.00 86.62 105 THR A CA 1
ATOM 836 C C . THR A 1 105 ? -27.081 5.157 6.501 1.00 86.62 105 THR A C 1
ATOM 838 O O . THR A 1 105 ? -27.648 6.202 6.806 1.00 86.62 105 THR A O 1
ATOM 841 N N . PHE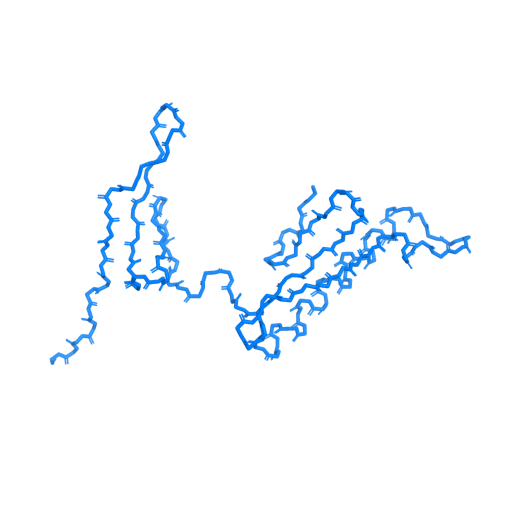 A 1 106 ? -27.605 3.951 6.704 1.00 83.56 106 PHE A N 1
ATOM 842 C CA . PHE A 1 106 ? -28.929 3.725 7.296 1.00 83.56 106 PHE A CA 1
ATOM 843 C C . PHE A 1 106 ? -28.874 3.577 8.815 1.00 83.56 106 PHE A C 1
ATOM 845 O O . PHE A 1 106 ? -29.867 3.809 9.494 1.00 83.56 106 PHE A O 1
ATOM 852 N N . GLY A 1 107 ? -27.711 3.227 9.361 1.00 85.38 107 GLY A N 1
ATOM 853 C CA . GLY A 1 107 ? -27.539 3.115 10.799 1.00 85.38 107 GLY A CA 1
ATOM 854 C C . GLY A 1 107 ? -26.190 2.542 11.191 1.00 85.38 107 GLY A C 1
ATOM 855 O O . GLY A 1 107 ? -25.427 2.043 10.354 1.00 85.38 107 GLY A O 1
ATOM 856 N N . THR A 1 108 ? -25.912 2.627 12.489 1.00 86.81 108 THR A N 1
ATOM 857 C CA . THR A 1 108 ? -24.807 1.918 13.129 1.00 86.81 108 THR A CA 1
ATOM 858 C C . THR A 1 108 ? -25.341 1.061 14.265 1.00 86.81 108 THR A C 1
ATOM 860 O O . THR A 1 108 ? -26.059 1.579 15.116 1.00 86.81 108 THR A O 1
ATOM 863 N N . PHE A 1 109 ? -24.955 -0.208 14.297 1.00 84.75 109 PHE A N 1
ATOM 864 C CA . PHE A 1 109 ? -25.395 -1.205 15.266 1.00 84.75 109 PHE A CA 1
ATOM 865 C C . PHE A 1 109 ? -24.184 -1.685 16.056 1.00 84.75 109 PHE A C 1
ATOM 867 O O . PHE A 1 109 ? -23.205 -2.147 15.471 1.00 84.75 109 PHE A O 1
ATOM 874 N N . ARG A 1 110 ? -24.207 -1.553 17.381 1.00 82.00 110 ARG A N 1
ATOM 875 C CA . ARG A 1 110 ? -23.162 -2.161 18.213 1.00 82.00 110 ARG A CA 1
ATOM 876 C C . ARG A 1 110 ? -23.349 -3.683 18.190 1.00 82.00 110 ARG A C 1
ATOM 878 O O . ARG A 1 110 ? -24.499 -4.119 18.115 1.00 82.00 110 ARG A O 1
ATOM 885 N N . PRO A 1 111 ? -22.272 -4.487 18.217 1.00 77.25 111 PRO A N 1
ATOM 886 C CA . PRO A 1 111 ? -22.422 -5.882 18.605 1.00 77.25 111 PRO A CA 1
ATOM 887 C C . PRO A 1 111 ? -23.150 -5.914 19.947 1.00 77.25 111 PRO A C 1
ATOM 889 O O . PRO A 1 111 ? -22.881 -5.070 20.804 1.00 77.25 111 PRO A O 1
ATOM 892 N N . LEU A 1 112 ? -24.090 -6.842 20.097 1.00 74.62 112 LEU A N 1
ATOM 893 C CA . LEU A 1 112 ? -24.565 -7.208 21.422 1.00 74.62 112 LEU A CA 1
ATOM 894 C C . LEU A 1 112 ? -23.310 -7.689 22.162 1.00 74.62 112 LEU A C 1
ATOM 896 O O . LEU A 1 112 ? -22.619 -8.558 21.630 1.00 74.62 112 LEU A O 1
ATOM 900 N N . ASP A 1 113 ? -22.933 -7.038 23.266 1.00 60.34 113 ASP A N 1
ATOM 901 C CA . ASP A 1 113 ? -21.837 -7.548 24.091 1.00 60.34 113 ASP A CA 1
ATOM 902 C C . ASP A 1 113 ? -22.163 -9.017 24.384 1.00 60.34 113 ASP A C 1
ATOM 904 O O . ASP A 1 113 ? -23.274 -9.316 24.829 1.00 60.34 113 ASP A O 1
ATOM 908 N N . ASP A 1 114 ? -21.213 -9.922 24.139 1.00 51.00 114 ASP A N 1
ATOM 909 C CA . ASP A 1 114 ? -21.211 -11.265 24.730 1.00 51.00 114 ASP A CA 1
ATOM 910 C C . ASP A 1 114 ? -20.964 -11.116 26.246 1.00 51.00 114 ASP A C 1
ATOM 912 O O . ASP A 1 114 ? -19.998 -11.634 26.807 1.00 51.00 114 ASP A O 1
ATOM 916 N N . SER A 1 115 ? -21.809 -10.338 26.927 1.00 44.72 115 SER A N 1
ATOM 917 C CA . SER A 1 115 ? -21.977 -10.398 28.368 1.00 44.72 115 SER A CA 1
ATOM 918 C C . SER A 1 115 ? -22.651 -11.731 28.650 1.00 44.72 115 SER A C 1
ATOM 920 O O . SER A 1 115 ? -23.872 -11.836 28.696 1.00 44.72 115 SER A O 1
ATOM 922 N N . SER A 1 116 ? -21.823 -12.765 28.750 1.00 46.44 116 SER A N 1
ATOM 923 C CA . SER A 1 116 ? -22.172 -14.027 29.379 1.00 46.44 116 SER A CA 1
ATOM 924 C C . SER A 1 116 ? -22.652 -13.740 30.806 1.00 46.44 116 SER A C 1
ATOM 926 O O . SER A 1 116 ? -21.835 -13.378 31.658 1.00 46.44 116 SER A O 1
ATOM 928 N N . GLU A 1 117 ? -23.959 -13.848 31.038 1.00 37.16 117 GLU A N 1
ATOM 929 C CA . GLU A 1 117 ? -24.504 -14.232 32.348 1.00 37.16 117 GLU A CA 1
ATOM 930 C C . GLU A 1 117 ? -24.361 -15.744 32.557 1.00 37.16 117 GLU A C 1
ATOM 932 O O . GLU A 1 117 ? -24.512 -16.500 31.566 1.00 37.16 117 GLU A O 1
#